Protein AF-A0A5Y4W8R2-F1 (afdb_monomer)

Organism: Salmonella enterica (NCBI:txid28901)

Solvent-accessible surface area (backbone atoms only — not comparable to full-atom values): 4660 Å² total; per-residue (Å²): 139,77,87,80,78,74,52,61,40,40,48,79,79,45,39,60,37,52,92,42,49,73,40,53,70,54,40,54,50,47,35,59,74,66,64,37,53,64,46,76,53,82,92,56,102,60,94,46,52,30,34,34,49,90,48,48,54,68,56,33,42,53,46,47,55,63,51,52,76,68,66,85,79,77,90,125

Sequence (76 aa):
MQPQCNDWFSAKKLEGLIGLPKSSSAISRKARLEQWVFRQIHGVRGVAYEFHISSLPKETQAALLLRQGEIETSMG

Nearest PDB structures (foldseek):
  1tnt-assembly1_A  TM=8.145E-01  e=3.859E-05  Muvirus mu
  1g4d-assembly1_A  TM=8.789E-01  e=3.663E-04  Muvirus mu
  1qpm-assembly1_A  TM=7.988E-01  e=6.535E-04  Muvirus mu
  2y9j-assembly1_Y  TM=3.378E-01  e=5.308E+00  Salmonella enterica subsp. enterica serovar Typhimurium
  1yj7-assembly1_C  TM=3.328E-01  e=7.807E+00  Escherichia coli

Mean predicted aligned error: 8.3 Å

Radius of gyration: 12.76 Å; Cα contacts (8 Å, |Δi|>4): 82; chains: 1; bounding box: 30×27×30 Å

Secondary structure (DSSP, 8-state):
-------EEEHHHHTT-TTS-SSHHHHHHHHHHTT--EEEESSSSS-EEEEEGGGS-HHHHHHHHHHHTTSTT---

Foldseek 3Di:
DDPPPVQKAWLCRLQPAPVAHNDSVRNVVVCVVLVWDKDWDDDDPDTTIITGLVSGDPSSNVRCVVVVVPPPPPDD

Structure (mmCIF, N/CA/C/O backbone):
data_AF-A0A5Y4W8R2-F1
#
_entry.id   AF-A0A5Y4W8R2-F1
#
loop_
_atom_site.group_PDB
_atom_site.id
_atom_site.type_symbol
_atom_site.label_atom_id
_atom_site.label_alt_id
_atom_site.label_comp_id
_atom_site.label_asym_id
_atom_site.label_entity_id
_atom_site.label_seq_id
_atom_site.pdbx_PDB_ins_code
_atom_site.Cartn_x
_atom_site.Cartn_y
_atom_site.Cartn_z
_atom_site.occupancy
_atom_site.B_iso_or_equiv
_atom_site.auth_seq_id
_atom_site.auth_comp_id
_atom_site.auth_asym_id
_atom_site.auth_atom_id
_atom_site.pdbx_PDB_model_num
ATOM 1 N N . MET A 1 1 ? -17.325 -2.945 -22.602 1.00 36.94 1 MET A N 1
ATOM 2 C CA . MET A 1 1 ? -17.607 -2.442 -21.243 1.00 36.94 1 MET A CA 1
ATOM 3 C C . MET A 1 1 ? -16.693 -3.188 -20.292 1.00 36.94 1 MET A C 1
ATOM 5 O O . MET A 1 1 ? -16.880 -4.383 -20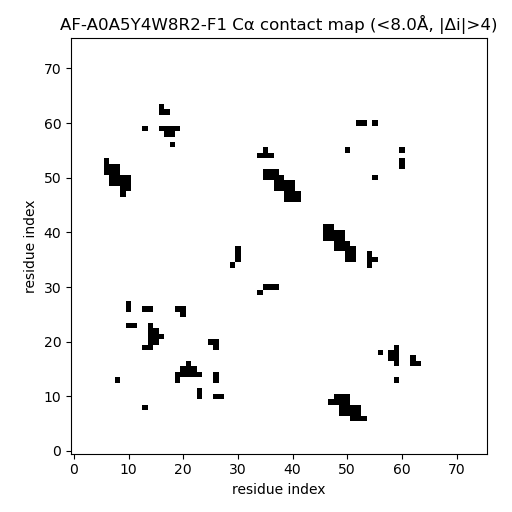.124 1.00 36.94 1 MET A O 1
ATOM 9 N N . GLN A 1 2 ? -15.639 -2.546 -19.790 1.00 37.16 2 GLN A N 1
ATOM 10 C CA . GLN A 1 2 ? -14.771 -3.152 -18.776 1.00 37.16 2 GLN A CA 1
ATOM 11 C C . GLN A 1 2 ? -15.186 -2.558 -17.426 1.00 37.16 2 GLN A C 1
ATOM 13 O O . GLN A 1 2 ? -15.184 -1.331 -17.315 1.00 37.16 2 GLN A O 1
ATOM 18 N N . PRO A 1 3 ? -15.607 -3.363 -16.435 1.00 42.25 3 PRO A N 1
ATOM 19 C CA . PRO A 1 3 ? -15.889 -2.842 -15.108 1.00 42.25 3 PRO A CA 1
ATOM 20 C C . PRO A 1 3 ? -14.564 -2.375 -14.502 1.00 42.25 3 PRO A C 1
ATOM 22 O O . PRO A 1 3 ? -13.655 -3.164 -14.263 1.00 42.25 3 PRO A O 1
ATOM 25 N N . GLN A 1 4 ? -14.435 -1.065 -14.320 1.00 48.44 4 GLN A N 1
ATOM 26 C CA . GLN A 1 4 ? -13.246 -0.423 -13.773 1.00 48.44 4 GLN A CA 1
ATOM 27 C C . GLN A 1 4 ? -13.288 -0.480 -12.241 1.00 48.44 4 GLN A C 1
ATOM 29 O O . GLN A 1 4 ? -13.330 0.561 -11.594 1.00 48.44 4 GLN A O 1
ATOM 34 N N . CYS A 1 5 ? -13.313 -1.670 -11.628 1.00 47.72 5 CYS A N 1
ATOM 35 C CA . CYS A 1 5 ? -12.945 -1.746 -10.212 1.00 47.72 5 CYS A CA 1
ATOM 36 C C . CYS A 1 5 ? -11.409 -1.768 -10.147 1.00 47.72 5 CYS A C 1
ATOM 38 O O . CYS A 1 5 ? -10.733 -2.777 -10.346 1.00 47.72 5 CYS A O 1
ATOM 40 N N . ASN A 1 6 ? -10.836 -0.567 -10.061 1.00 64.81 6 ASN A N 1
ATOM 41 C CA . ASN A 1 6 ? -9.399 -0.337 -10.153 1.00 64.81 6 ASN A CA 1
ATOM 42 C C . ASN A 1 6 ? -8.748 -0.578 -8.779 1.00 64.81 6 ASN A C 1
ATOM 44 O O . ASN A 1 6 ? -8.191 0.326 -8.166 1.00 64.81 6 ASN A O 1
ATOM 48 N N . ASP A 1 7 ? -8.858 -1.810 -8.280 1.00 79.81 7 ASP A N 1
ATOM 49 C CA . ASP A 1 7 ? -8.330 -2.243 -6.977 1.00 79.81 7 ASP A CA 1
ATOM 50 C C . ASP A 1 7 ? -6.802 -2.419 -6.969 1.00 79.81 7 ASP A C 1
ATOM 52 O O . ASP A 1 7 ? -6.216 -2.834 -5.970 1.00 79.81 7 ASP A O 1
ATOM 56 N N . TRP A 1 8 ? -6.141 -2.107 -8.084 1.00 84.44 8 TRP A N 1
ATOM 57 C CA . TRP A 1 8 ? -4.713 -2.290 -8.308 1.00 84.44 8 TRP A CA 1
ATOM 58 C C . TRP A 1 8 ? -3.982 -0.944 -8.307 1.00 84.44 8 TRP A C 1
ATOM 60 O O . TRP A 1 8 ? -4.335 -0.012 -9.027 1.00 84.44 8 TRP A O 1
ATOM 70 N N . PHE A 1 9 ? -2.930 -0.846 -7.495 1.00 82.56 9 PHE A N 1
ATOM 71 C CA . PHE A 1 9 ? -2.161 0.375 -7.273 1.00 82.56 9 PHE A CA 1
ATOM 72 C C . PHE A 1 9 ? -0.676 0.122 -7.511 1.00 82.56 9 PHE A C 1
ATOM 74 O O . PHE A 1 9 ? -0.093 -0.809 -6.963 1.00 82.56 9 PHE A O 1
ATOM 81 N N . SER A 1 10 ? -0.021 0.967 -8.302 1.00 82.12 10 SER A N 1
ATOM 82 C CA . SER A 1 10 ? 1.425 0.868 -8.515 1.00 82.12 10 SER A CA 1
ATOM 83 C C . SER A 1 10 ? 2.207 1.244 -7.253 1.00 82.12 10 SER A C 1
ATOM 85 O O . SER A 1 10 ? 1.783 2.118 -6.495 1.00 82.12 10 SER A O 1
ATOM 87 N N . ALA A 1 11 ? 3.395 0.651 -7.056 1.00 81.69 11 ALA A N 1
ATOM 88 C CA . ALA A 1 11 ? 4.275 1.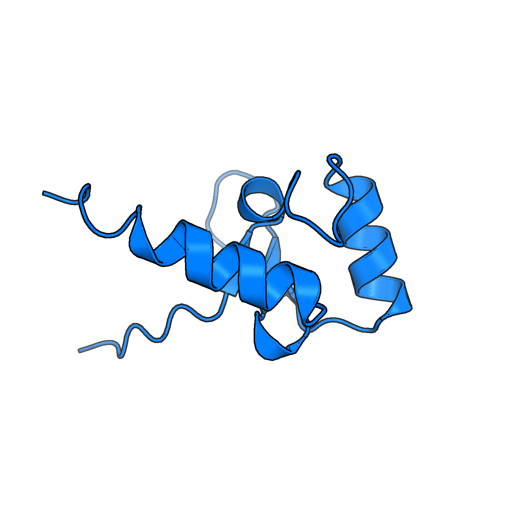001 -5.929 1.00 81.69 11 ALA A CA 1
ATOM 89 C C . ALA A 1 11 ? 4.477 2.517 -5.813 1.00 81.69 11 ALA A C 1
ATOM 91 O O . ALA A 1 11 ? 4.407 3.064 -4.722 1.00 81.69 11 ALA A O 1
ATOM 92 N N . LYS A 1 12 ? 4.625 3.206 -6.948 1.00 78.12 12 LYS A N 1
ATOM 93 C CA . LYS A 1 12 ? 4.811 4.657 -6.997 1.00 78.12 12 LYS A CA 1
ATOM 94 C C . LYS A 1 12 ? 3.640 5.462 -6.433 1.00 78.12 12 LYS A C 1
ATOM 96 O O . LYS A 1 12 ? 3.842 6.530 -5.871 1.00 78.12 12 LYS A O 1
ATOM 101 N N . LYS A 1 13 ? 2.409 4.962 -6.570 1.00 76.88 13 LYS A N 1
ATOM 102 C CA . LYS A 1 13 ? 1.212 5.596 -5.992 1.00 76.88 13 LYS A CA 1
ATOM 103 C C . LYS A 1 13 ? 1.074 5.308 -4.494 1.00 76.88 13 LYS A C 1
ATOM 105 O O . LYS A 1 13 ? 0.390 6.047 -3.793 1.00 76.88 13 LYS A O 1
ATOM 110 N N . LEU A 1 14 ? 1.721 4.238 -4.042 1.00 80.06 14 LEU A N 1
ATOM 111 C CA . LEU A 1 14 ? 1.749 3.770 -2.664 1.00 80.06 14 LEU A CA 1
ATOM 112 C C . LEU A 1 14 ? 2.918 4.365 -1.851 1.00 80.06 14 LEU A C 1
ATOM 114 O O . LEU A 1 14 ? 2.857 4.417 -0.623 1.00 80.06 14 LEU A O 1
ATOM 118 N N . GLU A 1 15 ? 3.971 4.836 -2.523 1.00 82.75 15 GLU A N 1
ATOM 119 C CA . GLU A 1 15 ? 5.121 5.507 -1.912 1.00 82.75 15 GLU A CA 1
ATOM 120 C C . GLU A 1 15 ? 4.690 6.726 -1.091 1.00 82.75 15 GLU A C 1
ATOM 122 O O . GLU A 1 15 ? 4.100 7.678 -1.595 1.00 82.75 15 GLU A O 1
ATOM 127 N N . GLY A 1 16 ? 5.014 6.691 0.204 1.00 78.00 16 GLY A N 1
ATOM 128 C CA . GLY A 1 16 ? 4.755 7.794 1.127 1.00 78.00 16 GLY A CA 1
ATOM 129 C C . GLY A 1 16 ? 3.344 7.851 1.708 1.00 78.00 16 GLY A C 1
ATOM 130 O O . GLY A 1 16 ? 3.039 8.816 2.406 1.00 78.00 16 GLY A O 1
ATOM 131 N N . LEU A 1 17 ? 2.511 6.830 1.481 1.00 82.31 17 LEU A N 1
ATOM 132 C CA . LEU A 1 17 ? 1.262 6.662 2.225 1.00 82.31 17 LEU A CA 1
ATOM 133 C C . LEU A 1 17 ? 1.525 6.224 3.669 1.00 82.31 17 LEU A C 1
ATOM 135 O O . LEU A 1 17 ? 2.529 5.581 3.976 1.00 82.31 17 LEU A O 1
ATOM 139 N N . ILE A 1 18 ? 0.586 6.530 4.564 1.00 78.44 18 ILE A N 1
ATOM 140 C CA . ILE A 1 18 ? 0.653 6.066 5.952 1.00 78.44 18 ILE A CA 1
ATOM 141 C C . ILE A 1 18 ? 0.636 4.528 6.004 1.00 78.44 18 ILE A C 1
ATOM 143 O O . ILE A 1 18 ? -0.031 3.861 5.206 1.00 78.44 18 ILE A O 1
ATOM 147 N N . GLY A 1 19 ? 1.442 3.951 6.895 1.00 76.81 19 GLY A N 1
ATOM 148 C CA . GLY A 1 19 ? 1.669 2.504 6.967 1.00 76.81 19 GLY A CA 1
ATOM 149 C C . GLY A 1 19 ? 2.635 1.949 5.907 1.00 76.81 19 GLY A C 1
ATOM 150 O O . GLY A 1 19 ? 3.044 0.783 6.007 1.00 76.81 19 GLY A O 1
ATOM 151 N N . LEU A 1 20 ? 3.063 2.773 4.941 1.00 83.12 20 LEU A N 1
ATOM 152 C CA . LEU A 1 20 ? 4.012 2.417 3.894 1.00 83.12 20 LEU A CA 1
ATOM 153 C C . LEU A 1 20 ? 5.295 3.257 3.940 1.00 83.12 20 LEU A C 1
ATOM 155 O O . LEU A 1 20 ? 5.276 4.452 4.227 1.00 83.12 20 LEU A O 1
ATOM 159 N N . PRO A 1 21 ? 6.450 2.652 3.625 1.00 80.44 21 PRO A N 1
ATOM 160 C CA . PRO A 1 21 ? 7.678 3.406 3.459 1.00 80.44 21 PRO A CA 1
ATOM 161 C C . PRO A 1 21 ? 7.620 4.291 2.206 1.00 80.44 21 PRO A C 1
ATOM 163 O O . PRO A 1 21 ? 6.981 3.971 1.205 1.00 80.44 21 PRO A O 1
ATOM 166 N N . LYS A 1 22 ? 8.380 5.389 2.232 1.00 81.31 22 LYS A N 1
ATOM 167 C CA . LYS A 1 22 ? 8.556 6.321 1.101 1.00 81.31 22 LYS A CA 1
ATOM 168 C C . LYS A 1 22 ? 9.376 5.741 -0.063 1.00 81.31 22 LYS A C 1
ATOM 170 O O . LYS A 1 22 ? 9.672 6.456 -1.009 1.00 81.31 22 LYS A O 1
ATOM 175 N N . SER A 1 23 ? 9.777 4.474 0.028 1.00 83.31 23 SER A N 1
ATOM 176 C CA . SER A 1 23 ? 10.652 3.815 -0.939 1.00 83.31 23 SER A CA 1
ATOM 177 C C . SER A 1 23 ? 10.021 2.521 -1.431 1.00 83.31 23 SER A C 1
ATOM 179 O O . SER A 1 23 ? 9.792 1.596 -0.650 1.00 83.31 23 SER A O 1
ATOM 181 N N . SER A 1 24 ? 9.831 2.419 -2.739 1.00 80.19 24 SER A N 1
ATOM 182 C CA . SER A 1 24 ? 9.308 1.262 -3.476 1.00 80.19 24 SER A CA 1
ATOM 183 C C . SER A 1 24 ? 9.987 -0.066 -3.128 1.00 80.19 24 SER A C 1
ATOM 185 O O . SER A 1 24 ? 9.304 -1.084 -2.998 1.00 80.19 24 SER A O 1
ATOM 187 N N . SER A 1 25 ? 11.303 -0.080 -2.892 1.00 83.44 25 SER A N 1
ATOM 188 C CA . SER A 1 25 ? 12.018 -1.284 -2.432 1.00 83.44 25 SER A CA 1
ATOM 189 C C . SER A 1 25 ? 11.507 -1.784 -1.077 1.00 83.44 25 SER A C 1
ATOM 191 O O . SER A 1 25 ? 11.31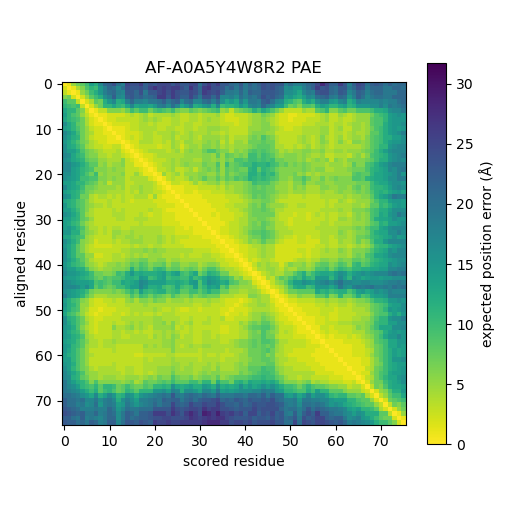9 -2.985 -0.875 1.00 83.44 25 SER 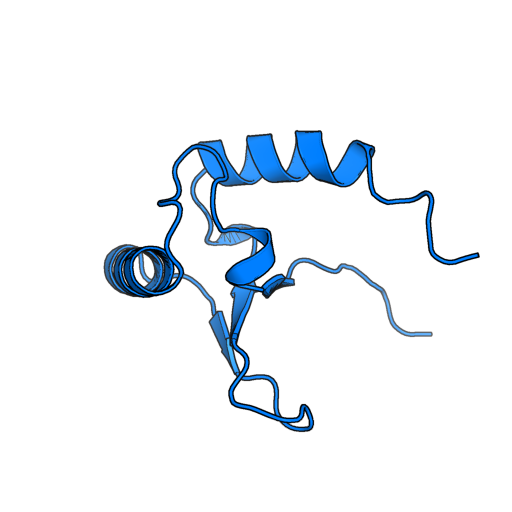A O 1
ATOM 193 N N . ALA A 1 26 ? 11.234 -0.869 -0.147 1.00 86.31 26 ALA A N 1
ATOM 194 C CA . ALA A 1 26 ? 10.716 -1.211 1.171 1.00 86.31 26 ALA A CA 1
ATOM 195 C C . ALA A 1 26 ? 9.224 -1.593 1.112 1.00 86.31 26 ALA A C 1
ATOM 197 O O . ALA A 1 26 ? 8.803 -2.479 1.855 1.00 86.31 26 ALA A O 1
ATOM 198 N N . ILE A 1 27 ? 8.452 -1.020 0.178 1.00 86.12 27 ILE A N 1
ATOM 199 C CA . ILE A 1 27 ? 7.084 -1.474 -0.132 1.00 86.12 27 ILE A CA 1
ATOM 200 C C . ILE A 1 27 ? 7.119 -2.912 -0.638 1.00 86.12 27 ILE A C 1
ATOM 202 O O . ILE A 1 27 ? 6.400 -3.751 -0.121 1.00 86.12 27 ILE A O 1
ATOM 206 N N . SER A 1 28 ? 8.004 -3.223 -1.587 1.00 85.00 28 SER A N 1
ATOM 207 C CA . SER A 1 28 ? 8.147 -4.572 -2.149 1.00 85.00 28 SER A CA 1
ATOM 208 C C . SER A 1 28 ? 8.546 -5.592 -1.080 1.00 85.00 28 SER A C 1
ATOM 210 O O . SER A 1 28 ? 8.034 -6.710 -1.052 1.00 85.00 28 SER A O 1
ATOM 212 N N . ARG A 1 29 ? 9.430 -5.203 -0.152 1.00 87.50 29 ARG A N 1
ATOM 213 C CA . ARG A 1 29 ? 9.766 -6.025 1.016 1.00 87.50 29 ARG A CA 1
ATOM 214 C C . ARG A 1 29 ? 8.548 -6.242 1.915 1.00 87.50 29 ARG A C 1
ATOM 216 O O . ARG A 1 29 ? 8.312 -7.377 2.311 1.00 87.50 29 ARG A O 1
ATOM 223 N N . LYS A 1 30 ? 7.780 -5.194 2.228 1.00 86.56 30 LYS A N 1
ATOM 224 C CA . LYS A 1 30 ? 6.570 -5.309 3.056 1.00 86.56 30 LYS A CA 1
ATOM 225 C C . LYS A 1 30 ? 5.505 -6.165 2.372 1.00 86.56 30 LYS A C 1
ATOM 227 O O . LYS A 1 30 ? 4.972 -7.063 3.001 1.00 86.56 30 LYS A O 1
ATOM 232 N N . ALA A 1 31 ? 5.316 -5.984 1.070 1.00 86.94 31 ALA A N 1
ATOM 233 C CA . ALA A 1 31 ? 4.460 -6.813 0.239 1.00 86.94 31 ALA A CA 1
ATOM 234 C C . ALA A 1 31 ? 4.863 -8.290 0.278 1.00 86.94 31 ALA A C 1
ATOM 236 O O . ALA A 1 31 ? 4.002 -9.153 0.320 1.00 86.94 31 ALA A O 1
ATOM 237 N N . ARG A 1 32 ? 6.159 -8.611 0.318 1.00 86.38 32 ARG A N 1
ATOM 238 C CA . ARG A 1 32 ? 6.611 -9.998 0.506 1.00 86.38 32 ARG A CA 1
ATOM 239 C C . ARG A 1 32 ? 6.368 -10.520 1.922 1.00 86.38 32 ARG A C 1
ATOM 241 O O . ARG A 1 32 ? 5.929 -11.655 2.056 1.00 86.38 32 ARG A O 1
ATOM 248 N N . LEU A 1 33 ? 6.662 -9.717 2.947 1.00 88.31 33 LEU A N 1
ATOM 249 C CA . LEU A 1 33 ? 6.485 -10.096 4.358 1.00 88.31 33 LEU A CA 1
ATOM 250 C C . LEU A 1 33 ? 5.020 -10.380 4.694 1.00 88.31 33 LEU A C 1
ATOM 252 O O . LEU A 1 33 ? 4.708 -11.379 5.323 1.00 88.31 33 LEU A O 1
ATOM 256 N N . GLU A 1 34 ? 4.137 -9.515 4.217 1.00 86.81 34 GLU A N 1
ATOM 257 C CA . GLU A 1 34 ? 2.696 -9.566 4.449 1.00 86.81 34 GLU A CA 1
ATOM 258 C C . GLU A 1 34 ? 1.957 -10.332 3.334 1.00 86.81 34 GLU A C 1
ATOM 260 O O . GLU A 1 34 ? 0.731 -10.307 3.267 1.00 86.81 34 GLU A O 1
ATOM 265 N N . GLN A 1 35 ? 2.703 -10.968 2.422 1.00 88.44 35 GLN A N 1
ATOM 266 C CA . GLN A 1 35 ? 2.195 -11.750 1.289 1.00 88.44 35 GLN A CA 1
ATOM 267 C C . GLN A 1 35 ? 1.102 -11.042 0.474 1.00 88.44 35 GLN A C 1
ATOM 269 O O . GLN A 1 35 ? 0.055 -11.608 0.157 1.00 88.44 35 GLN A O 1
ATOM 274 N N . TRP A 1 36 ? 1.343 -9.782 0.121 1.00 89.88 36 TRP A N 1
ATOM 275 C CA . TRP A 1 36 ? 0.398 -8.999 -0.653 1.00 89.88 36 TRP A CA 1
ATOM 276 C C . TRP A 1 36 ? 0.190 -9.568 -2.044 1.00 89.88 36 TRP A C 1
ATOM 278 O O . TRP A 1 36 ? 1.114 -10.065 -2.687 1.00 89.88 36 TRP A O 1
ATOM 288 N N . VAL A 1 37 ? -1.030 -9.407 -2.541 1.00 89.38 37 VAL A N 1
ATOM 289 C CA . VAL A 1 37 ? -1.370 -9.711 -3.920 1.00 89.38 37 VAL A CA 1
ATOM 290 C C . VAL A 1 37 ? -0.785 -8.611 -4.799 1.00 89.38 37 VAL A C 1
ATOM 292 O O . VAL A 1 37 ? -1.232 -7.464 -4.772 1.00 89.38 37 VAL A O 1
ATOM 295 N N . PHE A 1 38 ? 0.237 -8.964 -5.574 1.00 87.19 38 PHE A N 1
ATOM 296 C CA . PHE A 1 38 ? 0.819 -8.106 -6.595 1.00 87.19 38 PHE A CA 1
ATOM 297 C C . PHE A 1 38 ? 0.808 -8.806 -7.948 1.00 87.19 38 PHE A C 1
ATOM 299 O O . PHE A 1 38 ? 0.895 -10.030 -8.036 1.00 87.19 38 PHE A O 1
ATOM 306 N N . ARG A 1 39 ? 0.714 -8.018 -9.014 1.00 86.75 39 ARG A N 1
ATOM 307 C CA . ARG A 1 39 ? 0.785 -8.499 -10.391 1.00 86.75 39 ARG A CA 1
ATOM 308 C C . ARG A 1 39 ? 1.816 -7.705 -11.167 1.00 86.75 39 ARG A C 1
ATOM 310 O O . ARG A 1 39 ? 1.975 -6.503 -10.965 1.00 86.75 39 ARG A O 1
ATOM 317 N N . GLN A 1 40 ? 2.505 -8.385 -12.069 1.00 85.75 40 GLN A N 1
ATOM 318 C CA . GLN A 1 40 ? 3.382 -7.737 -13.030 1.00 85.75 40 GLN A CA 1
ATOM 319 C C . GLN A 1 40 ? 2.563 -7.313 -14.247 1.00 85.75 40 GLN A C 1
ATOM 321 O O . GLN A 1 40 ? 1.900 -8.150 -14.867 1.00 85.75 40 GLN A O 1
ATOM 326 N N . ILE A 1 41 ? 2.627 -6.033 -14.613 1.00 81.81 41 ILE A N 1
ATOM 327 C CA . ILE A 1 41 ? 2.040 -5.576 -15.871 1.00 81.81 41 ILE A CA 1
ATOM 328 C C . ILE A 1 41 ? 3.021 -5.871 -16.999 1.00 81.81 41 ILE A C 1
ATOM 330 O O . ILE A 1 41 ? 4.177 -5.446 -16.973 1.00 81.81 41 ILE A O 1
ATOM 334 N N . HIS A 1 42 ? 2.529 -6.568 -18.015 1.00 74.81 42 HIS A N 1
ATOM 335 C CA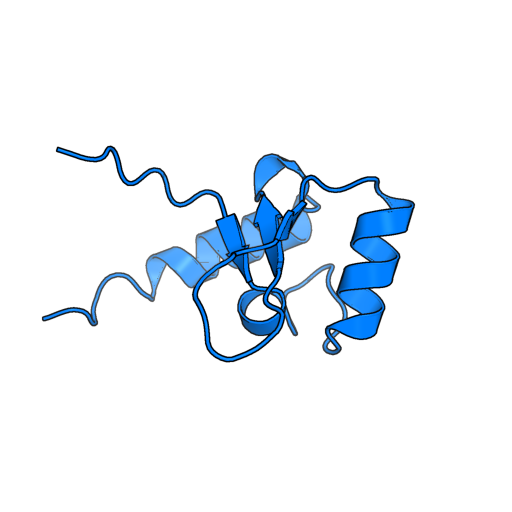 . HIS A 1 42 ? 3.233 -6.774 -19.272 1.00 74.81 42 HIS A CA 1
ATOM 336 C C . HIS A 1 42 ? 2.719 -5.760 -20.302 1.00 74.81 42 HIS A C 1
ATOM 338 O O . HIS A 1 42 ? 1.522 -5.492 -20.355 1.00 74.81 42 HIS A O 1
ATOM 344 N N . GLY A 1 43 ? 3.615 -5.184 -21.110 1.00 71.56 43 GLY A N 1
ATOM 345 C CA . GLY A 1 43 ? 3.246 -4.230 -22.169 1.00 71.56 43 GLY A CA 1
ATOM 346 C C . GLY A 1 43 ? 3.496 -2.750 -21.857 1.00 71.56 43 GLY A C 1
ATOM 347 O O . GLY A 1 43 ? 3.153 -1.898 -22.671 1.00 71.56 43 GLY A O 1
ATOM 348 N N . VAL A 1 44 ? 4.133 -2.424 -20.729 1.00 75.38 44 VAL A N 1
ATOM 349 C CA . VAL A 1 44 ? 4.635 -1.067 -20.447 1.00 75.38 44 VAL A CA 1
ATOM 350 C C . VAL A 1 44 ? 6.145 -0.985 -20.691 1.00 75.38 44 VAL A C 1
ATOM 352 O O . VAL A 1 44 ? 6.854 -1.987 -20.601 1.00 75.38 44 VAL A O 1
ATOM 355 N N . ARG A 1 45 ? 6.665 0.208 -21.018 1.00 55.03 45 ARG A N 1
ATOM 356 C CA . ARG A 1 45 ? 8.117 0.446 -21.136 1.00 55.03 45 ARG A CA 1
ATOM 357 C C . ARG A 1 45 ? 8.767 0.368 -19.747 1.00 55.03 45 ARG A C 1
ATOM 359 O O . ARG A 1 45 ? 8.892 1.378 -19.062 1.00 55.03 45 ARG A O 1
ATOM 366 N N . GLY A 1 46 ? 9.157 -0.840 -19.345 1.00 69.56 46 GLY A N 1
ATOM 367 C CA . GLY A 1 46 ? 9.805 -1.148 -18.067 1.00 69.56 46 GLY A CA 1
ATOM 368 C C . GLY A 1 46 ? 9.112 -2.288 -17.314 1.00 69.56 46 GLY A C 1
ATOM 369 O O . GLY A 1 46 ? 8.031 -2.730 -17.690 1.00 69.56 46 GLY A O 1
ATOM 370 N N . VAL A 1 47 ? 9.733 -2.772 -16.236 1.00 70.25 47 VAL A N 1
ATOM 371 C CA . VAL A 1 47 ? 9.089 -3.729 -15.324 1.00 70.25 47 VAL A CA 1
ATOM 372 C C . VAL A 1 47 ? 8.232 -2.939 -14.336 1.00 70.25 47 VAL A C 1
ATOM 374 O O . VAL A 1 47 ? 8.767 -2.208 -13.503 1.00 70.25 47 VAL A O 1
ATOM 377 N N . ALA A 1 48 ? 6.909 -3.072 -14.432 1.00 77.19 48 ALA A N 1
ATOM 378 C CA . ALA A 1 48 ? 5.968 -2.438 -13.514 1.00 77.19 48 ALA A CA 1
ATOM 379 C C . ALA A 1 48 ? 5.174 -3.486 -12.732 1.00 77.19 48 ALA A C 1
ATOM 381 O O . ALA A 1 48 ? 4.706 -4.477 -13.295 1.00 77.19 48 ALA A O 1
ATOM 382 N N . TYR A 1 49 ? 4.992 -3.224 -11.439 1.00 82.38 49 TYR A N 1
ATOM 383 C CA . TYR A 1 49 ? 4.176 -4.041 -10.549 1.00 82.38 49 TYR A CA 1
ATOM 384 C C . TYR A 1 49 ? 3.038 -3.213 -9.962 1.00 82.38 49 TYR A C 1
ATOM 386 O O . TYR A 1 49 ? 3.234 -2.063 -9.550 1.00 82.38 49 TYR A O 1
ATOM 394 N N . GLU A 1 50 ? 1.865 -3.827 -9.894 1.00 85.75 50 GLU A N 1
ATOM 395 C CA . GLU A 1 50 ? 0.699 -3.303 -9.194 1.00 85.75 50 GLU A CA 1
ATOM 396 C C . GLU A 1 50 ? 0.364 -4.182 -8.001 1.00 85.75 50 GLU A C 1
ATOM 398 O O . GLU A 1 50 ? 0.548 -5.394 -8.046 1.00 85.75 50 GLU A O 1
ATOM 403 N N . PHE A 1 51 ? -0.162 -3.566 -6.954 1.00 87.06 51 PHE A N 1
ATOM 404 C CA . PHE A 1 51 ? -0.510 -4.180 -5.683 1.00 87.06 51 PHE A CA 1
ATOM 405 C C . PHE A 1 51 ? -2.002 -3.993 -5.432 1.00 87.06 51 PHE A C 1
ATOM 407 O O . PHE A 1 51 ? -2.538 -2.907 -5.650 1.00 87.06 51 PHE A O 1
ATOM 414 N N . HIS A 1 52 ? -2.668 -5.043 -4.973 1.00 87.56 52 HIS A N 1
ATOM 415 C CA . HIS A 1 52 ? -4.102 -5.038 -4.733 1.00 87.56 52 HIS A CA 1
ATOM 416 C C . HIS A 1 52 ? -4.443 -4.389 -3.385 1.00 87.56 52 HIS A C 1
ATOM 418 O O . HIS A 1 52 ? -3.865 -4.757 -2.360 1.00 87.56 52 HIS A O 1
ATOM 424 N N . ILE A 1 53 ? -5.423 -3.480 -3.349 1.00 84.44 53 ILE A N 1
ATOM 425 C CA . ILE A 1 53 ? -5.818 -2.738 -2.138 1.00 84.44 53 ILE A CA 1
ATOM 426 C C . ILE A 1 53 ? -6.255 -3.641 -0.986 1.00 84.44 53 ILE A C 1
ATOM 428 O O . ILE A 1 53 ? -5.891 -3.379 0.157 1.00 84.44 53 ILE A O 1
ATOM 432 N N . SER A 1 54 ? -6.943 -4.751 -1.278 1.00 85.38 54 SER A N 1
ATOM 433 C CA . SER A 1 54 ? -7.359 -5.719 -0.249 1.00 85.38 54 SER A CA 1
ATOM 434 C C . SER A 1 54 ? -6.184 -6.353 0.497 1.00 85.38 54 SER A C 1
ATOM 436 O O . SER A 1 54 ? -6.375 -6.853 1.603 1.00 85.38 54 SER A O 1
ATOM 438 N N . SER A 1 55 ? -4.993 -6.375 -0.100 1.00 86.44 55 SER A N 1
ATOM 439 C CA . SER A 1 55 ? -3.794 -6.888 0.555 1.00 86.44 55 SER A CA 1
ATOM 440 C C . SER A 1 55 ? -3.033 -5.821 1.329 1.00 86.44 55 SER A C 1
ATOM 442 O O . SER A 1 55 ? -2.187 -6.160 2.145 1.00 86.44 55 SER A O 1
ATOM 444 N N . LEU A 1 56 ? -3.311 -4.539 1.092 1.00 85.62 56 LEU A N 1
ATOM 445 C CA . LEU A 1 56 ? -2.641 -3.448 1.788 1.00 85.62 56 LEU A CA 1
ATOM 446 C C . LEU A 1 56 ? -3.120 -3.363 3.247 1.00 85.62 56 LEU A C 1
ATOM 448 O O . LEU A 1 56 ? -4.253 -3.738 3.553 1.00 85.62 56 LEU A O 1
ATOM 452 N N . PRO A 1 57 ? -2.307 -2.824 4.166 1.00 85.94 57 PRO A N 1
ATOM 453 C CA . PRO A 1 57 ? -2.695 -2.647 5.555 1.00 85.94 57 PRO A CA 1
ATOM 454 C C . PRO A 1 57 ? -3.803 -1.600 5.662 1.00 85.94 57 PRO A C 1
ATOM 456 O O . PRO A 1 57 ? -3.866 -0.662 4.867 1.00 85.94 57 PRO A O 1
ATOM 459 N N . LYS A 1 58 ? -4.660 -1.734 6.681 1.00 85.69 58 LYS A N 1
ATOM 460 C CA . LYS A 1 58 ? -5.824 -0.854 6.895 1.00 85.69 58 LYS A CA 1
ATOM 461 C C . LYS A 1 58 ? -5.456 0.630 6.922 1.00 85.69 58 LYS A C 1
ATOM 463 O O . LYS A 1 58 ? -6.189 1.442 6.375 1.00 85.69 58 LYS A O 1
ATOM 468 N N . GLU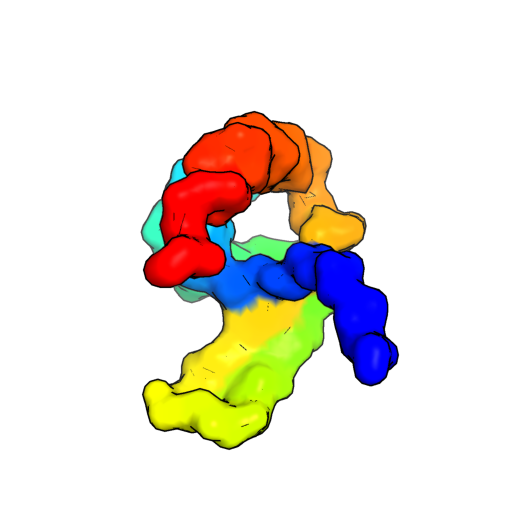 A 1 59 ? -4.309 0.968 7.506 1.00 86.44 59 GLU A N 1
ATOM 469 C CA . GLU A 1 59 ? -3.767 2.333 7.510 1.00 86.44 59 GLU A CA 1
ATOM 470 C C . GLU A 1 59 ? -3.572 2.869 6.084 1.00 86.44 59 GLU A C 1
ATOM 472 O O . GLU A 1 59 ? -4.019 3.965 5.750 1.00 86.44 59 GLU A O 1
ATOM 477 N N . THR A 1 60 ? -2.966 2.064 5.210 1.00 85.50 60 THR A N 1
ATOM 478 C CA . THR A 1 60 ? -2.760 2.414 3.803 1.00 85.50 60 THR A CA 1
ATOM 479 C C . THR A 1 60 ? -4.067 2.429 3.026 1.00 85.50 60 THR A C 1
ATOM 481 O O . THR A 1 60 ? -4.249 3.324 2.209 1.00 85.50 60 THR A O 1
ATOM 484 N N . GLN A 1 61 ? -4.990 1.496 3.280 1.00 86.00 61 GLN A N 1
ATOM 485 C CA . GLN A 1 61 ? -6.321 1.518 2.663 1.00 86.00 61 GLN A CA 1
ATOM 486 C C . GLN A 1 61 ? -7.063 2.812 3.013 1.00 86.00 61 GLN A C 1
ATOM 488 O O . GLN A 1 61 ? -7.578 3.476 2.120 1.00 86.00 61 GLN A O 1
ATOM 493 N N . ALA A 1 62 ? -7.053 3.218 4.286 1.00 85.62 62 ALA A N 1
ATOM 494 C CA . ALA A 1 62 ? -7.657 4.469 4.733 1.00 85.62 62 ALA A CA 1
ATOM 495 C C . ALA A 1 62 ? -7.010 5.688 4.057 1.00 85.62 62 ALA A C 1
ATOM 497 O O . ALA A 1 62 ? -7.719 6.558 3.560 1.00 85.62 62 ALA A O 1
ATOM 498 N N . ALA A 1 63 ? -5.677 5.735 3.961 1.00 84.31 63 ALA A N 1
ATOM 499 C CA . ALA A 1 63 ? -4.998 6.8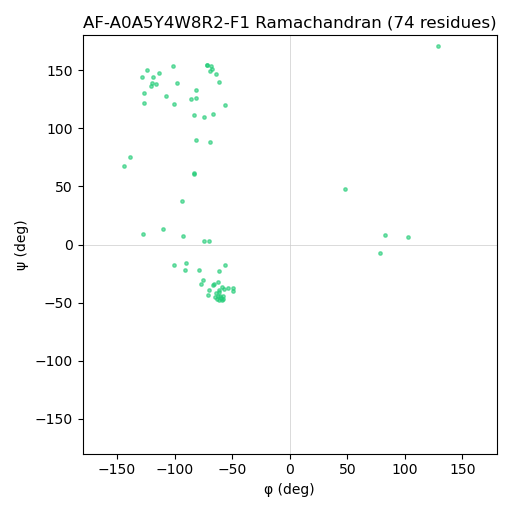08 3.234 1.00 84.31 63 ALA A CA 1
ATOM 500 C C . ALA A 1 63 ? -5.268 6.791 1.726 1.00 84.31 63 ALA A C 1
ATOM 502 O O . ALA A 1 63 ? -5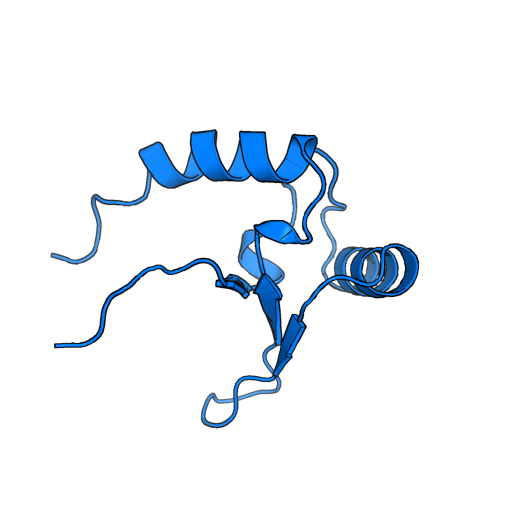.358 7.854 1.118 1.00 84.31 63 ALA A O 1
ATOM 503 N N . LEU A 1 64 ? -5.414 5.613 1.114 1.00 80.62 64 LEU A N 1
ATOM 504 C CA . LEU A 1 64 ? -5.819 5.491 -0.283 1.00 80.62 64 LEU A CA 1
ATOM 505 C C . LEU A 1 64 ? -7.236 5.999 -0.498 1.00 80.62 64 LEU A C 1
ATOM 507 O O . LEU A 1 64 ? -7.432 6.754 -1.436 1.00 80.62 64 LEU A O 1
ATOM 511 N N . LEU A 1 65 ? -8.185 5.637 0.365 1.00 80.12 65 LEU A N 1
ATOM 512 C CA . LEU A 1 65 ? -9.564 6.125 0.325 1.00 80.12 65 LEU A CA 1
ATOM 513 C C . LEU A 1 65 ? -9.611 7.652 0.451 1.00 80.12 65 LEU A C 1
ATOM 515 O O . LEU A 1 65 ? -10.239 8.316 -0.371 1.00 80.12 65 LEU A O 1
ATOM 519 N N . LEU A 1 66 ? -8.878 8.208 1.422 1.00 78.62 66 LEU A N 1
ATOM 520 C CA . LEU A 1 66 ? -8.738 9.656 1.605 1.00 78.62 66 LEU A CA 1
ATOM 521 C C . LEU A 1 66 ? -8.170 10.329 0.351 1.00 78.62 66 LEU A C 1
ATOM 523 O O . LEU A 1 66 ? -8.695 11.341 -0.095 1.00 78.62 66 LEU A O 1
ATOM 527 N N . ARG A 1 67 ? -7.133 9.737 -0.251 1.00 72.88 67 ARG A N 1
ATOM 528 C CA . ARG A 1 67 ? -6.466 10.292 -1.431 1.00 72.88 67 ARG A CA 1
ATOM 529 C C . ARG A 1 67 ? -7.252 10.076 -2.726 1.00 72.88 67 ARG A C 1
ATOM 531 O O . ARG A 1 67 ? -7.183 10.914 -3.612 1.00 72.88 67 ARG A O 1
ATOM 538 N N . GLN A 1 68 ? -7.974 8.964 -2.882 1.00 65.06 68 GLN A N 1
ATOM 539 C CA . GLN A 1 68 ? -8.791 8.655 -4.065 1.00 65.06 68 GLN A CA 1
ATOM 540 C C . GLN A 1 68 ? -9.964 9.615 -4.208 1.00 65.06 68 GLN A C 1
ATOM 542 O O . GLN A 1 68 ? -10.274 9.983 -5.338 1.00 65.06 68 GLN A O 1
ATOM 547 N N . GLY A 1 69 ? -10.530 10.080 -3.091 1.00 56.34 69 GLY A N 1
ATOM 548 C CA . GLY A 1 69 ? -11.518 11.159 -3.097 1.00 56.34 69 GLY A CA 1
ATOM 549 C C . GLY A 1 69 ? -11.024 12.450 -3.767 1.00 56.34 69 GLY A C 1
ATOM 550 O O . GLY A 1 69 ? -11.844 13.264 -4.170 1.00 56.34 69 GLY A O 1
ATOM 551 N N . GLU A 1 70 ? -9.708 12.626 -3.946 1.00 50.97 70 GLU A N 1
ATOM 552 C CA . GLU A 1 70 ? -9.118 13.829 -4.547 1.00 50.97 70 GLU A CA 1
ATOM 553 C C . GLU A 1 70 ? -8.729 13.670 -6.033 1.00 50.97 70 GLU A C 1
ATOM 555 O O . GLU A 1 70 ? -8.538 14.674 -6.717 1.00 50.97 70 GLU A O 1
ATOM 560 N N . ILE A 1 71 ? -8.606 12.445 -6.572 1.00 48.12 71 ILE A N 1
ATOM 561 C CA . ILE A 1 71 ? -7.989 12.201 -7.903 1.00 48.12 71 ILE A CA 1
ATOM 562 C C . ILE A 1 71 ? -8.963 11.760 -9.009 1.00 48.12 71 ILE A C 1
ATOM 564 O O . ILE A 1 71 ? -8.514 11.343 -10.075 1.00 48.12 71 ILE A O 1
ATOM 568 N N . GLU A 1 72 ? -10.276 11.880 -8.804 1.00 46.81 72 GLU A N 1
ATOM 569 C CA . GLU A 1 72 ? -11.301 11.704 -9.854 1.00 46.81 72 GLU A CA 1
ATOM 570 C C . GLU A 1 72 ? -11.687 13.044 -10.524 1.00 46.81 72 GLU A C 1
ATOM 572 O O . GLU A 1 72 ? -12.841 13.297 -10.840 1.00 46.81 72 GLU A O 1
ATOM 577 N N . THR A 1 73 ? -10.733 13.960 -10.733 1.00 43.72 73 THR A N 1
ATOM 578 C CA . THR A 1 73 ? -10.991 15.238 -11.443 1.00 43.72 73 THR A CA 1
ATOM 579 C C . THR A 1 73 ? -10.038 15.530 -12.601 1.00 43.72 73 THR A C 1
ATOM 581 O O . THR A 1 73 ? -10.081 16.617 -13.169 1.00 43.72 73 THR A O 1
ATOM 584 N N . SER A 1 74 ? -9.190 14.585 -13.018 1.00 47.00 74 SER A N 1
ATOM 585 C CA . SER A 1 74 ? -8.296 14.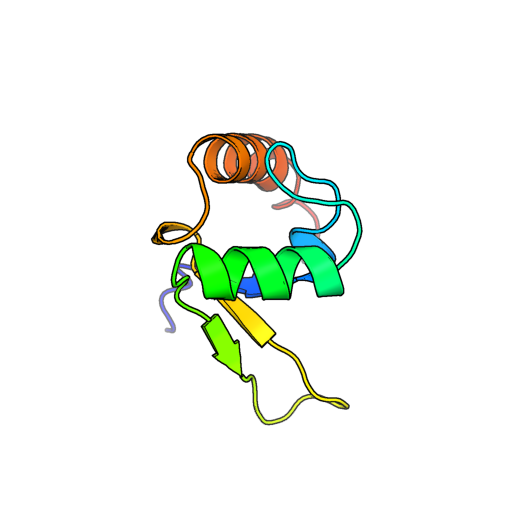837 -14.157 1.00 47.00 74 SER A CA 1
ATOM 586 C C . SER A 1 74 ? -8.069 13.603 -15.027 1.00 47.00 74 SER A C 1
ATOM 588 O O . SER A 1 74 ? -6.987 13.029 -15.087 1.00 47.00 74 SER A O 1
ATOM 590 N N . MET A 1 75 ? -9.137 13.191 -15.703 1.00 48.19 75 MET A N 1
ATOM 591 C CA . MET A 1 75 ? -9.068 12.698 -17.081 1.00 48.19 75 MET A CA 1
ATOM 592 C C . MET A 1 75 ? -10.282 13.279 -17.810 1.00 48.19 75 MET A C 1
ATOM 594 O O . MET A 1 75 ? -11.301 12.613 -17.976 1.00 48.19 75 MET A O 1
ATOM 598 N N . GLY A 1 76 ? -10.176 14.570 -18.125 1.00 36.50 76 GLY A N 1
ATOM 599 C CA . GLY A 1 76 ? -11.002 15.270 -19.107 1.00 36.50 76 GLY A CA 1
ATOM 600 C C . GLY A 1 76 ? -10.178 15.533 -20.355 1.00 36.50 76 GLY A C 1
ATOM 601 O O . GLY A 1 76 ? -8.945 15.701 -20.197 1.00 36.50 76 GLY A O 1
#

pLDDT: mean 75.46, std 15.08, range [36.5, 89.88]

InterPro domains:
  IPR003314 Mu-type HTH domain [PF02316] (12-76)
  IPR003314 Mu-type HTH domain [PS51702] (5-72)
  IPR009061 Putative DNA-binding domain superfamily [SSF46955] (6-74)
  IPR036388 Winged helix-like DNA-binding domain superfamily [G3DSA:1.10.10.10] (6-76)